Protein AF-A0A536VTN0-F1 (afdb_monomer_lite)

pLDDT: mean 75.78, std 13.61, range [35.41, 91.62]

Radius of gyration: 17.64 Å; chains: 1; bounding box: 30×27×62 Å

Structure (mmCIF, N/CA/C/O backbone):
data_AF-A0A536VTN0-F1
#
_entry.id   AF-A0A536VTN0-F1
#
loop_
_atom_site.group_PDB
_atom_site.id
_atom_site.type_symbol
_atom_site.label_atom_id
_atom_site.label_alt_id
_atom_site.label_comp_id
_atom_site.label_asym_id
_atom_site.label_entity_id
_atom_site.label_seq_id
_atom_site.pdbx_PDB_ins_code
_atom_site.Cartn_x
_atom_site.Cartn_y
_atom_site.Cartn_z
_atom_site.occupancy
_atom_site.B_iso_or_equiv
_atom_site.auth_seq_id
_atom_site.auth_comp_id
_atom_site.auth_asym_id
_atom_site.auth_atom_id
_atom_site.pdbx_PDB_model_num
ATOM 1 N N . TRP A 1 1 ? 10.991 -14.025 45.507 1.00 36.47 1 TRP A N 1
ATOM 2 C CA . TRP A 1 1 ? 11.635 -13.603 44.252 1.00 36.47 1 TRP A CA 1
ATOM 3 C C . TRP A 1 1 ? 10.527 -13.178 43.313 1.00 36.47 1 TRP A C 1
ATOM 5 O O . TRP A 1 1 ? 9.854 -14.003 42.713 1.00 36.47 1 TRP A O 1
ATOM 15 N N . SER A 1 2 ? 10.212 -11.889 43.358 1.00 35.41 2 SER A N 1
ATOM 16 C CA . SER A 1 2 ? 8.955 -11.333 42.866 1.00 35.41 2 SER A CA 1
ATOM 17 C C . SER A 1 2 ? 9.147 -10.798 41.450 1.00 35.41 2 SER A C 1
ATOM 19 O O . SER A 1 2 ? 9.487 -9.631 41.282 1.00 35.41 2 SER A O 1
ATOM 21 N N . ALA A 1 3 ? 8.922 -11.617 40.423 1.00 36.22 3 ALA A N 1
ATOM 22 C CA . ALA A 1 3 ? 8.838 -11.126 39.048 1.00 36.22 3 ALA A CA 1
ATOM 23 C C . ALA A 1 3 ? 7.412 -10.622 38.796 1.00 36.22 3 ALA A C 1
ATOM 25 O O . ALA A 1 3 ? 6.538 -11.318 38.284 1.00 36.22 3 ALA A O 1
ATOM 26 N N . ARG A 1 4 ? 7.161 -9.397 39.261 1.00 42.16 4 ARG A N 1
ATOM 27 C CA . ARG A 1 4 ? 5.935 -8.644 39.015 1.00 42.16 4 ARG A CA 1
ATOM 28 C C . ARG A 1 4 ? 5.850 -8.429 37.504 1.00 42.16 4 ARG A C 1
ATOM 30 O O . ARG A 1 4 ? 6.588 -7.617 36.959 1.00 42.16 4 ARG A O 1
ATOM 37 N N . ALA A 1 5 ? 4.985 -9.190 36.837 1.00 45.72 5 ALA A N 1
ATOM 38 C CA . ALA A 1 5 ? 4.626 -8.956 35.449 1.00 45.72 5 ALA A CA 1
ATOM 39 C C . ALA A 1 5 ? 4.118 -7.515 35.334 1.00 45.72 5 ALA A C 1
ATOM 41 O O . ALA A 1 5 ? 3.006 -7.188 35.762 1.00 45.72 5 ALA A O 1
ATOM 42 N N . SER A 1 6 ? 4.970 -6.638 34.813 1.00 44.16 6 SER A N 1
ATOM 43 C CA . SER A 1 6 ? 4.608 -5.276 34.468 1.00 44.16 6 SER A CA 1
ATOM 44 C C . SER A 1 6 ? 3.546 -5.365 33.382 1.00 44.16 6 SER A C 1
ATOM 46 O O . SER A 1 6 ? 3.858 -5.508 32.203 1.00 44.16 6 SER A O 1
ATOM 48 N N . ARG A 1 7 ? 2.269 -5.296 33.779 1.00 49.06 7 ARG A N 1
ATOM 49 C CA . ARG A 1 7 ? 1.186 -4.892 32.884 1.00 49.06 7 ARG A CA 1
ATOM 50 C C . ARG A 1 7 ? 1.527 -3.474 32.454 1.00 49.06 7 ARG A C 1
ATOM 52 O O . ARG A 1 7 ? 1.140 -2.510 33.114 1.00 49.06 7 ARG A O 1
ATOM 59 N N . AL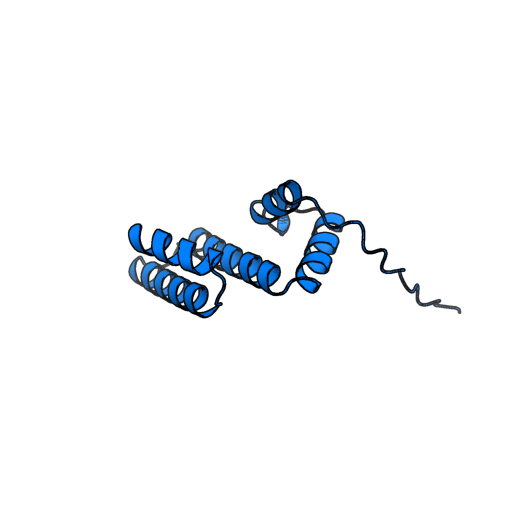A A 1 8 ? 2.327 -3.360 31.397 1.00 53.91 8 ALA A N 1
ATOM 60 C CA . ALA A 1 8 ? 2.489 -2.127 30.663 1.00 53.91 8 ALA A CA 1
ATOM 61 C C . ALA A 1 8 ? 1.067 -1.673 30.341 1.00 53.91 8 ALA A C 1
ATOM 63 O O . ALA A 1 8 ? 0.330 -2.347 29.617 1.00 53.91 8 ALA A O 1
ATOM 64 N N . ARG A 1 9 ? 0.633 -0.595 30.999 1.00 49.03 9 ARG A N 1
ATOM 65 C CA . ARG A 1 9 ? -0.620 0.071 30.668 1.00 49.03 9 ARG A CA 1
ATOM 66 C C . ARG A 1 9 ? -0.521 0.323 29.170 1.00 49.03 9 ARG A C 1
ATOM 68 O O . ARG A 1 9 ? 0.404 1.017 28.751 1.00 49.03 9 ARG A O 1
ATOM 75 N N . ARG A 1 10 ? -1.411 -0.269 28.367 1.00 55.06 10 ARG A N 1
ATOM 76 C CA . ARG A 1 10 ? -1.584 0.148 26.972 1.00 55.06 10 ARG A CA 1
ATOM 77 C C . ARG A 1 10 ? -2.160 1.556 27.026 1.00 55.06 10 ARG A C 1
ATOM 79 O O . ARG A 1 10 ? -3.365 1.762 26.974 1.00 55.06 10 ARG A O 1
ATOM 86 N N . VAL A 1 11 ? -1.281 2.522 27.260 1.00 52.22 11 VAL A N 1
ATOM 87 C CA . VAL A 1 11 ? -1.527 3.919 26.962 1.00 52.22 11 VAL A CA 1
ATOM 88 C C . VAL A 1 11 ? -1.576 3.928 25.448 1.00 52.22 11 VAL A C 1
ATOM 90 O O . VAL A 1 11 ? -0.531 3.832 24.819 1.00 52.22 11 VAL A O 1
ATOM 93 N N . TYR A 1 12 ? -2.770 3.916 24.864 1.00 50.38 12 TYR A N 1
ATOM 94 C CA . TYR A 1 12 ? -2.926 4.183 23.440 1.00 50.38 12 TYR A CA 1
ATOM 95 C C . TYR A 1 12 ? -2.695 5.683 23.281 1.00 50.38 12 TYR A C 1
ATOM 97 O O . TYR A 1 12 ? -3.573 6.466 23.654 1.00 50.38 12 TYR A O 1
ATOM 105 N N . PRO A 1 13 ? -1.505 6.132 22.841 1.00 57.53 13 PRO A N 1
ATOM 106 C CA . PRO A 1 13 ? -1.334 7.548 22.631 1.00 57.53 13 PRO A CA 1
ATOM 107 C C . PRO A 1 13 ? -2.223 7.926 21.447 1.00 57.53 13 PRO A C 1
ATOM 109 O O . PRO A 1 13 ? -2.352 7.169 20.486 1.00 57.53 13 PRO A O 1
ATOM 112 N N . HIS A 1 14 ? -2.835 9.097 21.567 1.00 65.69 14 HIS A N 1
ATOM 113 C CA . HIS A 1 14 ? -3.568 9.821 20.538 1.00 65.69 14 HIS A CA 1
ATOM 114 C C . HIS A 1 14 ? -3.163 9.400 19.114 1.00 65.69 14 HIS A C 1
ATOM 116 O O . HIS A 1 14 ? -1.973 9.456 18.778 1.00 65.69 14 HIS A O 1
ATOM 122 N N . MET A 1 15 ? -4.147 8.981 18.305 1.00 64.19 15 MET A N 1
ATOM 123 C CA . MET A 1 15 ? -3.967 8.618 16.895 1.00 64.19 15 MET A CA 1
ATOM 124 C C . MET A 1 15 ? -2.972 9.590 16.234 1.00 64.19 15 MET A C 1
ATOM 126 O O . MET A 1 15 ? -3.167 10.811 16.325 1.00 64.19 15 MET A O 1
ATOM 130 N N . PRO A 1 16 ? -1.870 9.092 15.646 1.00 69.25 16 PRO A N 1
ATOM 131 C CA . PRO A 1 16 ? -0.903 9.948 14.978 1.00 69.25 16 PRO A CA 1
ATOM 132 C C . PRO A 1 16 ? -1.604 10.714 13.855 1.00 69.25 16 PRO A C 1
ATOM 134 O O . PRO A 1 16 ? -2.487 10.192 13.178 1.00 69.25 16 PRO A O 1
ATOM 137 N N . SER A 1 17 ? -1.218 11.973 13.651 1.00 76.25 17 SER A N 1
ATOM 138 C CA . SER A 1 17 ? -1.808 12.780 12.585 1.00 76.25 17 SER A CA 1
ATOM 139 C C . SER A 1 17 ? -1.576 12.128 11.217 1.00 76.25 17 SER A C 1
ATOM 141 O O . SER A 1 17 ? -0.544 11.495 10.987 1.00 76.25 17 SER A O 1
ATOM 143 N N . PHE A 1 18 ? -2.495 12.339 10.270 1.00 70.06 18 PHE A N 1
ATOM 144 C CA . PHE A 1 18 ? -2.382 11.801 8.907 1.00 70.06 18 PHE A CA 1
ATOM 145 C C . PHE A 1 18 ? -1.052 12.151 8.223 1.00 70.06 18 PHE A C 1
ATOM 147 O O . PHE A 1 18 ? -0.516 11.342 7.472 1.00 70.06 18 PHE A O 1
ATOM 154 N N . ARG A 1 19 ? -0.478 13.328 8.515 1.00 73.75 19 ARG A N 1
ATOM 155 C CA . ARG A 1 19 ? 0.861 13.717 8.040 1.00 73.75 19 ARG A CA 1
ATOM 156 C C . ARG A 1 19 ? 1.957 12.796 8.572 1.00 73.75 19 ARG A C 1
ATOM 158 O O . ARG A 1 19 ? 2.826 12.399 7.804 1.00 73.75 19 ARG A O 1
ATOM 165 N N . ARG A 1 20 ? 1.916 12.461 9.864 1.00 76.56 20 ARG A N 1
ATOM 166 C CA . ARG A 1 20 ? 2.906 11.584 10.499 1.00 76.56 20 ARG A CA 1
ATOM 167 C C . ARG A 1 20 ? 2.741 10.142 10.032 1.00 76.56 20 ARG A C 1
ATOM 169 O O . ARG A 1 20 ? 3.734 9.518 9.690 1.00 76.56 20 ARG A O 1
ATOM 176 N N . LEU A 1 21 ? 1.499 9.670 9.916 1.00 73.00 21 LEU A N 1
ATOM 177 C CA . LEU A 1 21 ? 1.203 8.389 9.279 1.00 73.00 21 LEU A CA 1
ATOM 178 C C . LEU A 1 21 ? 1.806 8.346 7.878 1.00 73.00 21 LE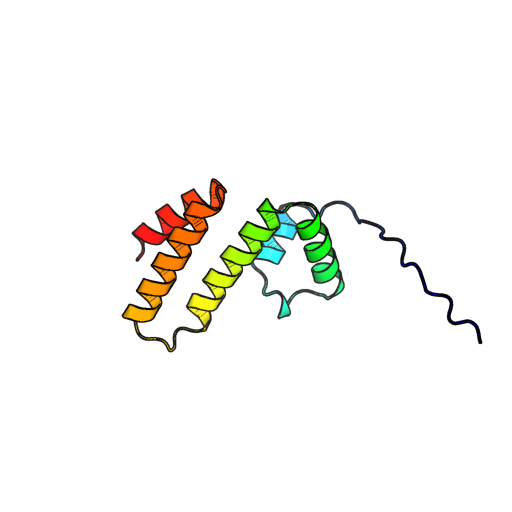U A C 1
ATOM 180 O O . LEU A 1 21 ? 2.617 7.477 7.595 1.00 73.00 21 LEU A O 1
ATOM 184 N N . ARG A 1 22 ? 1.485 9.325 7.024 1.00 74.75 22 ARG A N 1
ATOM 185 C CA . ARG A 1 22 ? 1.997 9.397 5.649 1.00 74.75 22 ARG A CA 1
ATOM 186 C C . ARG A 1 22 ? 3.527 9.443 5.581 1.00 74.75 22 ARG A C 1
ATOM 188 O O . ARG A 1 22 ? 4.089 8.924 4.623 1.00 74.75 22 ARG A O 1
ATOM 195 N N . LEU A 1 23 ? 4.196 10.053 6.559 1.00 77.56 23 LEU A N 1
ATOM 196 C CA . LEU A 1 23 ? 5.655 10.008 6.664 1.00 77.56 23 LEU A CA 1
ATOM 197 C C . LEU A 1 23 ? 6.129 8.577 6.946 1.00 77.56 23 LEU A C 1
ATOM 199 O O . L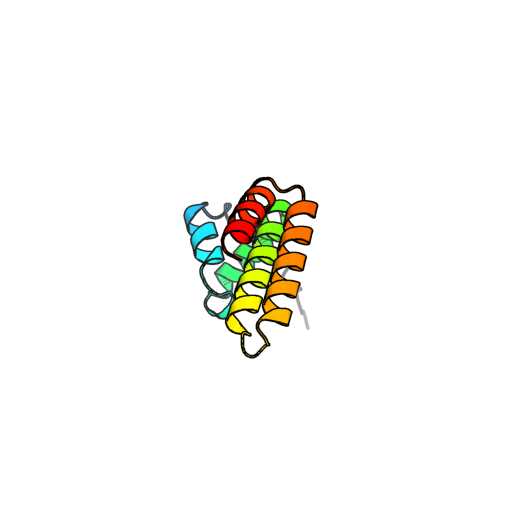EU A 1 23 ? 6.943 8.062 6.196 1.00 77.56 23 LEU A O 1
ATOM 203 N N . TRP A 1 24 ? 5.546 7.898 7.935 1.00 76.25 24 TRP A N 1
ATOM 204 C CA . TRP A 1 24 ? 5.868 6.499 8.239 1.00 76.25 24 TRP A CA 1
ATOM 205 C C . TRP A 1 24 ? 5.529 5.516 7.112 1.00 76.25 24 TRP A C 1
ATOM 207 O O . TRP A 1 24 ? 6.168 4.482 7.008 1.00 76.25 24 TRP A O 1
ATOM 217 N N . PHE A 1 25 ? 4.547 5.822 6.258 1.00 71.38 25 PHE A N 1
ATOM 218 C CA . PHE A 1 25 ? 4.265 5.039 5.046 1.00 71.38 25 PHE A CA 1
ATOM 219 C C . PHE A 1 25 ? 5.349 5.186 3.968 1.00 71.38 25 PHE A C 1
ATOM 221 O O . PHE A 1 25 ? 5.472 4.310 3.120 1.00 71.38 25 PHE A O 1
ATOM 228 N N . GLN A 1 26 ? 6.079 6.305 3.958 1.00 69.69 26 GLN A N 1
ATOM 229 C CA . GLN A 1 26 ? 7.146 6.589 2.988 1.00 69.69 26 GLN A CA 1
ATOM 230 C C . G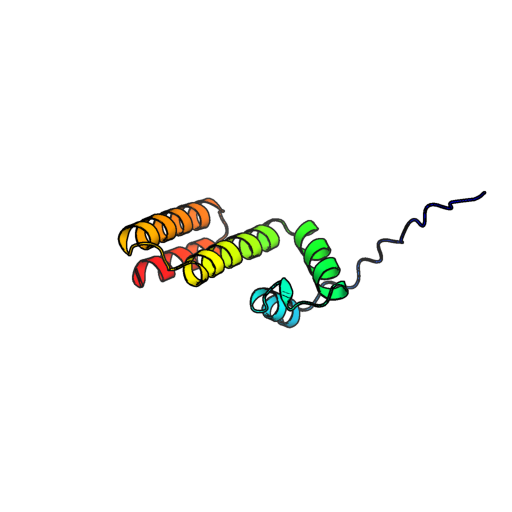LN A 1 26 ? 8.535 6.249 3.529 1.00 69.69 26 GLN A C 1
ATOM 232 O O . GLN A 1 26 ? 9.473 6.094 2.756 1.00 69.69 26 GLN A O 1
ATOM 237 N N . THR A 1 27 ? 8.682 6.194 4.849 1.00 69.75 27 THR A N 1
ATOM 238 C CA . THR A 1 27 ? 9.922 5.814 5.513 1.00 69.75 27 THR A CA 1
ATOM 239 C C . THR A 1 27 ? 9.947 4.309 5.699 1.00 69.75 27 THR A C 1
ATOM 241 O O . THR A 1 27 ? 8.983 3.716 6.180 1.00 69.75 27 THR A O 1
ATOM 244 N N . ASP A 1 28 ? 11.071 3.708 5.341 1.00 66.62 28 ASP A N 1
ATOM 245 C CA . ASP A 1 28 ? 11.311 2.296 5.565 1.00 66.62 28 ASP A CA 1
ATOM 246 C C . ASP A 1 28 ? 11.118 1.936 7.042 1.00 66.62 28 ASP A C 1
ATOM 248 O O . ASP A 1 28 ? 11.538 2.685 7.930 1.00 66.62 28 ASP A O 1
ATOM 252 N N . GLU A 1 29 ? 10.501 0.789 7.334 1.00 65.06 29 GLU A N 1
ATOM 253 C CA . GLU A 1 29 ? 10.265 0.391 8.728 1.00 65.06 29 GLU A CA 1
ATOM 254 C C . GLU A 1 29 ? 11.596 0.309 9.485 1.00 65.06 29 GLU A C 1
ATOM 256 O O . GLU A 1 29 ? 11.677 0.727 10.639 1.00 65.06 29 GLU A O 1
ATOM 261 N N . SER A 1 30 ? 12.664 -0.125 8.810 1.00 63.59 30 SER A N 1
ATOM 262 C CA . SER A 1 30 ? 14.038 -0.180 9.322 1.00 63.59 30 SER A CA 1
ATOM 263 C C . SER A 1 30 ? 14.570 1.185 9.788 1.00 63.59 30 SER A C 1
ATOM 265 O O . SER A 1 30 ? 15.331 1.236 10.755 1.00 63.59 30 SER A O 1
ATOM 267 N N . ALA A 1 31 ? 14.106 2.279 9.180 1.00 68.06 31 ALA A N 1
ATOM 268 C CA . ALA A 1 31 ? 14.489 3.653 9.496 1.00 68.06 31 ALA A CA 1
ATOM 269 C C . ALA A 1 31 ? 13.577 4.327 10.542 1.00 68.06 31 ALA A C 1
ATOM 271 O O . ALA A 1 31 ? 13.887 5.423 11.014 1.00 68.06 31 ALA A O 1
ATOM 272 N N . LEU A 1 32 ? 12.468 3.691 10.934 1.00 74.94 32 LEU A N 1
ATOM 273 C CA . LEU A 1 32 ? 11.602 4.182 12.008 1.00 74.94 32 LEU A CA 1
ATOM 274 C C . LEU A 1 32 ? 12.171 3.843 13.390 1.00 74.94 32 LEU A C 1
ATOM 276 O O . LEU A 1 32 ? 12.638 2.730 13.636 1.00 74.94 32 LEU A O 1
ATOM 280 N N . ALA A 1 33 ? 12.062 4.795 14.321 1.00 78.88 33 ALA A N 1
ATOM 281 C CA . ALA A 1 33 ? 12.369 4.558 15.726 1.00 78.88 33 ALA A CA 1
ATOM 282 C C . ALA A 1 33 ? 11.432 3.489 16.315 1.00 78.88 33 ALA A C 1
ATOM 284 O O . ALA A 1 33 ? 10.253 3.421 15.968 1.00 78.88 33 ALA A O 1
ATOM 285 N N . GLU A 1 34 ? 11.928 2.693 17.263 1.00 74.94 34 GLU A N 1
ATOM 286 C CA . GLU A 1 34 ? 11.170 1.589 17.876 1.00 74.94 34 GLU A CA 1
ATOM 287 C C . GLU A 1 34 ? 9.840 2.054 18.506 1.00 74.94 34 GLU A C 1
ATOM 289 O O . GLU A 1 34 ? 8.807 1.393 18.405 1.00 74.94 34 GLU A O 1
ATOM 294 N N . SER A 1 35 ? 9.831 3.255 19.088 1.00 76.38 35 SER A N 1
ATOM 295 C CA . SER A 1 35 ? 8.627 3.894 19.630 1.00 76.38 35 SER A CA 1
ATOM 296 C C . SER A 1 35 ? 7.585 4.236 18.558 1.00 76.38 35 SER A C 1
ATOM 298 O O . SER A 1 35 ? 6.381 4.119 18.810 1.00 76.38 35 SER A O 1
ATOM 300 N N . ASP A 1 36 ? 8.027 4.636 17.365 1.00 77.88 36 ASP A N 1
ATOM 301 C CA . ASP A 1 36 ? 7.159 4.942 16.229 1.00 77.88 36 ASP A CA 1
ATOM 302 C C . ASP A 1 36 ? 6.643 3.660 15.567 1.00 77.88 36 ASP A C 1
ATOM 304 O O . ASP A 1 36 ? 5.460 3.600 15.233 1.00 77.88 36 ASP A O 1
ATOM 308 N N . ARG A 1 37 ? 7.463 2.600 15.479 1.00 76.94 37 ARG A N 1
ATOM 309 C CA . ARG A 1 37 ? 7.014 1.267 15.031 1.00 76.94 37 ARG A CA 1
ATOM 310 C C . ARG A 1 37 ? 5.916 0.709 15.921 1.00 76.94 37 ARG A C 1
ATOM 312 O O . ARG A 1 37 ? 4.867 0.309 15.422 1.00 76.94 37 ARG A O 1
ATOM 319 N N . ALA A 1 38 ? 6.108 0.744 17.240 1.00 80.06 38 ALA A N 1
ATOM 320 C CA . ALA A 1 38 ? 5.097 0.284 18.188 1.00 80.06 38 ALA A CA 1
ATOM 321 C C . ALA A 1 38 ? 3.786 1.081 18.053 1.00 80.06 38 ALA A C 1
ATOM 323 O O . ALA A 1 38 ? 2.687 0.521 18.121 1.00 80.06 38 ALA A O 1
ATOM 324 N N . ARG A 1 39 ? 3.884 2.396 17.809 1.00 79.19 39 ARG A N 1
ATOM 325 C CA . ARG A 1 39 ? 2.717 3.263 17.600 1.00 79.19 39 ARG A CA 1
ATOM 326 C C . ARG A 1 39 ? 2.026 2.988 16.264 1.00 79.19 39 ARG A C 1
ATOM 328 O O . ARG A 1 39 ? 0.794 2.961 16.223 1.00 79.19 39 ARG A O 1
ATOM 335 N N . LEU A 1 40 ? 2.788 2.756 15.197 1.00 80.44 40 LEU A N 1
ATOM 336 C CA . LEU A 1 40 ? 2.269 2.334 13.901 1.00 80.44 40 LEU A CA 1
ATOM 337 C C . LEU A 1 40 ? 1.538 0.996 14.042 1.00 80.44 40 LEU A C 1
ATOM 339 O O . LEU A 1 40 ? 0.360 0.937 13.711 1.00 80.44 40 LEU A O 1
ATOM 343 N N . ALA A 1 41 ? 2.171 -0.026 14.623 1.00 79.94 41 ALA A N 1
ATOM 344 C CA . ALA A 1 41 ? 1.570 -1.342 14.844 1.00 79.94 41 ALA A CA 1
ATOM 345 C C . ALA A 1 41 ? 0.238 -1.244 15.605 1.00 79.94 41 ALA A C 1
ATOM 347 O O . ALA A 1 41 ? -0.777 -1.764 15.147 1.00 79.94 41 ALA A O 1
ATOM 348 N N . SER A 1 42 ? 0.201 -0.475 16.696 1.00 81.94 42 SER A N 1
ATOM 349 C CA . SER A 1 42 ? -1.029 -0.249 17.463 1.00 81.94 42 SER A CA 1
ATOM 350 C C . SER A 1 42 ? -2.120 0.493 16.674 1.00 81.94 42 SER A C 1
ATOM 352 O O . SER A 1 42 ? -3.308 0.246 16.871 1.00 81.94 42 SER A O 1
ATOM 354 N N . THR A 1 43 ? -1.738 1.393 15.764 1.00 81.19 43 THR A N 1
ATOM 355 C CA . THR A 1 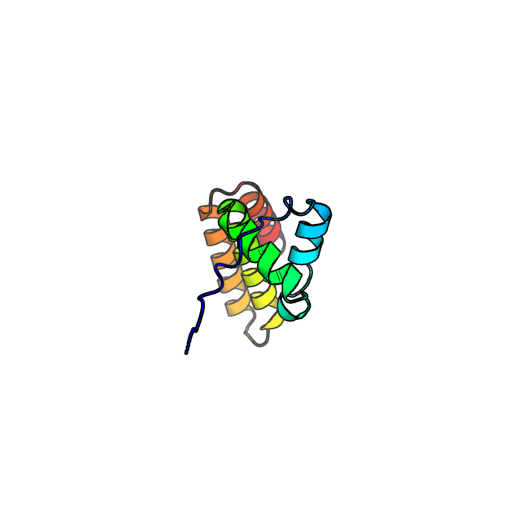43 ? -2.673 2.094 14.865 1.00 81.19 43 THR A CA 1
ATOM 356 C C . THR A 1 43 ? -3.205 1.146 13.784 1.00 81.19 43 THR A C 1
ATOM 358 O O . THR A 1 43 ? -4.395 1.164 13.471 1.00 81.19 43 THR A O 1
ATOM 361 N N . LEU A 1 44 ? -2.346 0.282 13.234 1.00 81.75 44 LEU A N 1
ATOM 362 C CA . LEU A 1 44 ? -2.727 -0.730 12.248 1.00 81.75 44 LEU A CA 1
ATOM 363 C C . LEU A 1 44 ? -3.652 -1.800 12.850 1.00 81.75 44 LEU A C 1
ATOM 365 O O . LEU A 1 44 ? -4.538 -2.289 12.154 1.00 81.75 44 LEU A O 1
ATOM 369 N N . GLU A 1 45 ? -3.498 -2.133 14.136 1.00 81.56 45 GLU A N 1
ATOM 370 C CA . GLU A 1 45 ? -4.428 -3.012 14.865 1.00 81.56 45 GLU A CA 1
ATOM 371 C C . GLU A 1 45 ? -5.843 -2.426 14.965 1.00 81.56 45 GLU A C 1
ATOM 373 O O . GLU A 1 45 ? -6.816 -3.174 14.993 1.00 81.56 45 GLU A O 1
ATOM 378 N N . GLN A 1 46 ? -5.973 -1.098 14.988 1.00 81.38 46 GLN A N 1
ATOM 379 C CA . GLN A 1 46 ? -7.269 -0.421 15.086 1.00 81.38 46 GLN A CA 1
ATOM 380 C C . GLN A 1 46 ? -7.982 -0.291 13.734 1.00 81.38 46 GLN A C 1
ATOM 382 O O . GLN A 1 46 ? -9.194 -0.093 13.703 1.00 81.38 46 GLN A O 1
ATOM 387 N N . CYS A 1 47 ? -7.255 -0.376 12.612 1.00 82.25 47 CYS A N 1
ATOM 388 C CA . CYS A 1 47 ? -7.821 -0.180 11.280 1.00 82.25 47 CYS A CA 1
ATOM 389 C C . CYS A 1 47 ? -7.258 -1.179 10.263 1.00 82.25 47 CYS A C 1
ATOM 391 O O . CYS A 1 47 ? -6.198 -0.972 9.663 1.00 82.25 47 CYS A O 1
ATOM 393 N N . THR A 1 48 ? -8.027 -2.236 9.996 1.00 81.81 48 THR A N 1
ATOM 394 C CA . THR A 1 48 ? -7.682 -3.282 9.020 1.00 81.81 48 THR A CA 1
ATOM 395 C C . THR A 1 48 ? -7.487 -2.726 7.606 1.00 81.81 48 THR A C 1
ATOM 397 O O . THR A 1 48 ? -6.596 -3.175 6.884 1.00 81.81 48 THR A O 1
ATOM 400 N N . THR A 1 49 ? -8.247 -1.697 7.218 1.00 85.19 49 THR A N 1
ATOM 401 C CA . THR A 1 49 ? -8.066 -0.987 5.940 1.00 85.19 49 THR A CA 1
ATOM 402 C C . THR A 1 49 ? -6.676 -0.364 5.846 1.00 85.19 49 THR A C 1
ATOM 404 O O . THR A 1 49 ? -5.962 -0.572 4.868 1.00 85.19 49 THR A O 1
ATOM 407 N N . LEU A 1 50 ? -6.262 0.360 6.889 1.00 82.56 50 LEU A N 1
ATOM 408 C CA . LEU A 1 50 ? -4.960 1.020 6.948 1.00 82.56 50 LEU A CA 1
ATOM 409 C C . LEU A 1 50 ? -3.817 -0.006 6.948 1.00 82.56 50 LEU A C 1
ATOM 411 O O . LEU A 1 50 ? -2.825 0.179 6.247 1.00 82.56 50 LEU A O 1
ATOM 415 N N . LYS A 1 51 ? -3.996 -1.121 7.668 1.00 85.44 51 LYS A N 1
ATOM 416 C CA . LYS A 1 51 ? -3.075 -2.268 7.666 1.00 85.44 51 LYS A CA 1
ATOM 417 C C . LYS A 1 51 ? -2.910 -2.872 6.276 1.00 85.44 51 LYS A C 1
ATOM 419 O O . LYS A 1 51 ? -1.789 -3.159 5.867 1.00 85.44 51 LYS A O 1
ATOM 424 N N . THR A 1 52 ? -4.007 -3.018 5.539 1.00 88.19 52 THR A N 1
ATOM 425 C CA . THR A 1 52 ? -3.986 -3.564 4.177 1.00 88.19 52 THR A CA 1
ATOM 426 C C . THR A 1 52 ? -3.273 -2.618 3.213 1.00 88.19 52 THR A C 1
ATOM 428 O O . THR A 1 52 ? -2.421 -3.061 2.450 1.00 88.19 52 THR A O 1
ATOM 431 N N . ILE A 1 53 ? -3.549 -1.309 3.291 1.00 86.31 53 ILE A N 1
ATOM 432 C CA . ILE A 1 53 ? -2.844 -0.292 2.491 1.00 86.31 53 ILE A CA 1
ATOM 433 C C . ILE A 1 53 ? -1.339 -0.317 2.786 1.00 86.31 53 ILE A C 1
ATOM 435 O O . ILE A 1 53 ? -0.539 -0.289 1.855 1.00 86.31 53 ILE A O 1
ATOM 439 N N . TYR A 1 54 ? -0.955 -0.406 4.064 1.00 83.88 54 TYR A N 1
ATOM 440 C CA . TYR A 1 54 ? 0.449 -0.478 4.477 1.00 83.88 54 TYR A CA 1
ATOM 441 C C . TYR A 1 54 ? 1.154 -1.707 3.901 1.00 83.88 54 TYR A C 1
ATOM 443 O O . TYR A 1 54 ? 2.202 -1.575 3.274 1.00 83.88 54 TYR A O 1
ATOM 451 N N . ALA A 1 55 ? 0.555 -2.888 4.064 1.00 85.94 55 ALA A N 1
ATOM 452 C CA . ALA A 1 55 ? 1.109 -4.134 3.547 1.00 85.94 55 ALA A CA 1
ATOM 453 C C . ALA A 1 55 ? 1.252 -4.106 2.016 1.00 85.94 55 ALA A C 1
ATOM 455 O O . ALA A 1 55 ? 2.323 -4.398 1.496 1.00 85.94 55 ALA A O 1
ATOM 456 N N . MET A 1 56 ? 0.213 -3.672 1.294 1.00 89.12 56 MET A N 1
ATOM 457 C CA . MET A 1 56 ? 0.244 -3.594 -0.171 1.00 89.12 56 MET A CA 1
ATOM 458 C C . MET A 1 56 ? 1.296 -2.601 -0.683 1.00 89.12 56 MET A C 1
ATOM 460 O O . MET A 1 56 ? 1.977 -2.890 -1.664 1.00 89.12 56 MET A O 1
ATOM 464 N N . GLY A 1 57 ? 1.467 -1.450 -0.023 1.00 85.19 57 GLY A N 1
ATOM 465 C CA . GLY A 1 57 ? 2.507 -0.483 -0.385 1.00 85.19 57 GLY A CA 1
ATOM 466 C C . GLY A 1 57 ? 3.922 -1.039 -0.211 1.00 85.19 57 GLY A C 1
ATOM 467 O O . GLY A 1 57 ? 4.775 -0.825 -1.070 1.00 85.19 57 GLY A O 1
ATOM 468 N N . ARG A 1 58 ? 4.157 -1.808 0.860 1.00 83.00 58 ARG A N 1
ATOM 469 C CA . ARG A 1 58 ? 5.448 -2.469 1.100 1.00 83.00 58 ARG A CA 1
ATOM 470 C C . ARG A 1 58 ? 5.733 -3.588 0.116 1.00 83.00 58 ARG A C 1
ATOM 472 O O . ARG A 1 58 ? 6.854 -3.667 -0.368 1.00 83.00 58 ARG A O 1
ATOM 479 N N . ASP A 1 59 ? 4.731 -4.402 -0.205 1.00 85.94 59 ASP A N 1
ATOM 480 C CA . ASP A 1 59 ? 4.854 -5.409 -1.260 1.00 85.94 59 ASP A CA 1
ATOM 481 C C . ASP A 1 59 ? 5.313 -4.748 -2.562 1.00 85.94 59 ASP A C 1
ATOM 483 O O . ASP A 1 59 ? 6.236 -5.237 -3.203 1.00 85.94 59 ASP A O 1
ATOM 487 N N . LEU A 1 60 ? 4.721 -3.603 -2.921 1.00 86.00 60 LEU A N 1
ATOM 488 C CA . LEU A 1 60 ? 5.122 -2.871 -4.117 1.00 86.00 60 LEU A CA 1
ATOM 489 C C . LEU A 1 60 ? 6.567 -2.367 -4.017 1.00 86.00 60 LEU A C 1
ATOM 491 O O . LEU A 1 60 ? 7.332 -2.591 -4.944 1.00 86.00 60 LEU A O 1
ATOM 495 N N . ALA A 1 61 ? 6.966 -1.734 -2.911 1.00 81.44 61 ALA A N 1
ATOM 496 C CA . ALA A 1 61 ? 8.348 -1.279 -2.725 1.00 81.44 61 ALA A CA 1
ATOM 497 C C . ALA A 1 61 ? 9.358 -2.438 -2.837 1.00 81.44 61 ALA A C 1
ATOM 499 O O . ALA A 1 61 ? 10.347 -2.329 -3.559 1.00 81.44 61 ALA A O 1
ATOM 500 N N . ALA A 1 62 ? 9.053 -3.583 -2.221 1.00 80.75 62 ALA A N 1
ATOM 501 C CA . ALA A 1 62 ? 9.884 -4.780 -2.282 1.00 80.75 62 ALA A CA 1
ATOM 502 C C . ALA A 1 62 ? 9.997 -5.360 -3.704 1.00 80.75 62 ALA A C 1
ATOM 504 O O . ALA A 1 62 ? 11.052 -5.892 -4.056 1.00 80.75 62 ALA A O 1
ATOM 505 N N . LEU A 1 63 ? 8.945 -5.247 -4.530 1.00 81.94 63 LEU A N 1
ATOM 506 C CA . LEU A 1 63 ? 9.008 -5.625 -5.948 1.00 81.94 63 LEU A CA 1
ATOM 507 C C . LEU A 1 63 ? 10.043 -4.791 -6.710 1.00 81.94 63 LEU A C 1
ATOM 509 O O . LEU A 1 63 ? 10.764 -5.343 -7.533 1.00 81.94 63 LEU A O 1
ATOM 513 N N . TRP A 1 64 ? 10.148 -3.494 -6.413 1.00 76.75 64 TRP A N 1
ATOM 514 C CA . TRP A 1 64 ? 11.100 -2.597 -7.074 1.00 76.75 64 TRP A CA 1
ATOM 515 C C . TRP A 1 64 ? 12.526 -2.729 -6.526 1.00 76.75 64 TRP A C 1
ATOM 517 O O . TRP A 1 64 ? 13.477 -2.721 -7.306 1.00 76.75 64 TRP A O 1
ATOM 527 N N . GLU A 1 65 ? 12.701 -2.910 -5.216 1.00 73.94 65 GLU A N 1
ATOM 528 C CA . GLU A 1 65 ? 14.030 -3.080 -4.607 1.00 73.94 65 GLU A CA 1
ATOM 529 C C . GLU A 1 65 ? 14.718 -4.387 -5.017 1.00 73.94 65 GLU A C 1
ATOM 531 O O . GLU A 1 65 ? 15.942 -4.436 -5.130 1.00 73.94 65 GLU A O 1
ATOM 536 N N . ARG A 1 66 ? 13.948 -5.450 -5.284 1.00 64.62 66 ARG A N 1
ATOM 537 C CA . ARG A 1 66 ? 14.474 -6.774 -5.657 1.00 64.62 66 ARG A CA 1
ATOM 538 C C . ARG A 1 66 ? 14.538 -7.005 -7.172 1.00 64.62 66 ARG A C 1
ATOM 540 O O . ARG A 1 66 ? 14.476 -8.149 -7.614 1.00 64.62 66 ARG A O 1
ATOM 547 N N . SER A 1 67 ? 14.690 -5.949 -7.972 1.00 60.00 67 SER A N 1
ATOM 548 C CA . SER A 1 67 ? 14.682 -6.013 -9.447 1.00 60.00 67 SER A CA 1
ATOM 549 C C . SER A 1 67 ? 15.971 -6.587 -10.072 1.00 60.00 67 SER A C 1
ATOM 551 O O . SER A 1 67 ? 16.466 -6.072 -11.071 1.00 60.00 67 SER A O 1
ATOM 553 N N . THR A 1 68 ? 16.533 -7.657 -9.503 1.00 60.66 68 THR A N 1
ATOM 554 C CA . THR A 1 68 ? 17.445 -8.568 -10.225 1.00 60.66 68 THR A CA 1
ATOM 555 C C . THR A 1 68 ? 16.686 -9.597 -11.070 1.00 60.66 68 THR A C 1
ATOM 557 O O . THR A 1 68 ? 17.310 -10.390 -11.772 1.00 60.66 68 THR A O 1
ATOM 560 N N . GLU A 1 69 ? 15.355 -9.598 -11.002 1.00 64.56 69 GLU A N 1
ATOM 561 C CA . GLU A 1 69 ? 14.478 -10.495 -11.754 1.00 64.56 69 GLU A CA 1
ATOM 562 C C . GLU A 1 69 ? 14.265 -10.027 -13.196 1.00 64.56 69 GLU A C 1
ATOM 564 O O . GLU A 1 69 ? 14.425 -8.849 -13.530 1.00 64.56 69 GLU A O 1
ATOM 569 N N . SER A 1 70 ? 13.917 -10.967 -14.074 1.00 75.12 70 SER A N 1
ATOM 570 C CA . SER A 1 70 ? 13.679 -10.662 -15.481 1.00 75.12 70 SER A CA 1
ATOM 571 C C . SER A 1 70 ? 12.446 -9.764 -15.654 1.00 75.12 70 SER A C 1
ATOM 573 O O . SER A 1 70 ? 11.524 -9.744 -14.836 1.00 75.12 70 SER A O 1
ATOM 575 N N . ARG A 1 71 ? 12.403 -9.006 -16.756 1.00 78.31 71 ARG A N 1
ATOM 576 C CA . ARG A 1 71 ? 11.292 -8.089 -17.069 1.00 78.31 71 ARG A CA 1
ATOM 577 C C . ARG A 1 71 ? 9.923 -8.782 -17.037 1.00 78.31 71 ARG A C 1
ATOM 579 O O . ARG A 1 71 ? 8.943 -8.173 -16.616 1.00 78.31 71 ARG A O 1
ATOM 586 N N . GLU A 1 72 ? 9.859 -10.027 -17.496 1.00 82.69 72 GLU A N 1
ATOM 587 C CA . GLU A 1 72 ? 8.628 -10.820 -17.545 1.00 82.69 72 GLU A CA 1
ATOM 588 C C . GLU A 1 72 ? 8.138 -11.192 -16.140 1.00 82.69 72 GLU A C 1
ATOM 590 O O . GLU A 1 72 ? 6.953 -11.042 -15.844 1.00 82.69 72 GLU A O 1
ATOM 595 N N . GLU A 1 73 ? 9.047 -11.580 -15.242 1.00 82.94 73 GLU A N 1
ATOM 596 C CA . GLU A 1 73 ? 8.727 -11.880 -13.841 1.00 82.94 73 GLU A CA 1
ATOM 597 C C . GLU A 1 73 ? 8.247 -10.633 -13.090 1.00 82.94 73 GLU A C 1
ATOM 599 O O . GLU A 1 73 ? 7.258 -10.692 -12.353 1.00 82.94 73 GLU A O 1
ATOM 604 N N . LEU A 1 74 ? 8.887 -9.481 -13.321 1.00 84.25 74 LEU A N 1
ATOM 605 C CA . LEU A 1 74 ? 8.455 -8.212 -12.735 1.00 84.25 74 LEU A CA 1
ATOM 606 C C . LEU A 1 74 ? 7.042 -7.832 -13.202 1.00 84.25 74 LEU A C 1
ATOM 608 O O . LEU A 1 74 ? 6.209 -7.442 -12.383 1.00 84.25 74 LEU A O 1
ATOM 612 N N . LEU A 1 75 ? 6.748 -7.979 -14.498 1.00 85.38 75 LEU A N 1
ATOM 613 C CA . LEU A 1 75 ? 5.419 -7.708 -15.056 1.00 85.38 75 LEU A CA 1
ATOM 614 C C . LEU A 1 75 ? 4.351 -8.651 -14.493 1.00 85.38 75 LEU A C 1
ATOM 616 O O . LEU A 1 75 ? 3.277 -8.181 -14.109 1.00 85.38 75 LEU A O 1
ATOM 620 N N . ALA A 1 76 ? 4.648 -9.949 -14.392 1.00 86.81 76 ALA A N 1
ATOM 621 C CA . ALA A 1 76 ? 3.742 -10.927 -13.794 1.00 86.81 76 ALA A CA 1
ATOM 622 C C . ALA A 1 76 ? 3.424 -10.561 -12.335 1.00 86.81 76 ALA A C 1
ATOM 624 O O . ALA A 1 76 ? 2.259 -10.475 -11.944 1.00 86.81 76 ALA A O 1
ATOM 625 N N . ARG A 1 77 ? 4.449 -10.221 -11.546 1.00 85.81 77 ARG A N 1
ATOM 626 C CA . ARG A 1 77 ? 4.270 -9.812 -10.147 1.00 85.81 77 ARG A CA 1
ATOM 627 C C . ARG A 1 77 ? 3.535 -8.485 -9.989 1.00 85.81 77 ARG A C 1
ATOM 629 O O . ARG A 1 77 ? 2.745 -8.339 -9.057 1.00 85.81 77 ARG A O 1
ATOM 636 N N . LEU A 1 78 ? 3.757 -7.523 -10.884 1.00 88.25 78 LEU A N 1
ATOM 637 C CA . LEU A 1 78 ? 2.997 -6.271 -10.908 1.00 88.25 78 LEU A CA 1
ATOM 638 C C . LEU A 1 78 ? 1.518 -6.518 -11.236 1.00 88.25 78 LEU A C 1
ATOM 640 O O . LEU A 1 78 ? 0.647 -5.900 -10.618 1.00 88.25 78 LEU A O 1
ATOM 644 N N . GLN A 1 79 ? 1.215 -7.431 -12.164 1.00 88.75 79 GLN A N 1
ATOM 645 C CA . GLN A 1 79 ? -0.164 -7.821 -12.473 1.00 88.75 79 GLN A CA 1
ATOM 646 C C . GLN A 1 79 ? -0.836 -8.521 -11.292 1.00 88.75 79 GLN A C 1
ATOM 648 O O . GLN A 1 79 ? -1.938 -8.120 -10.910 1.00 88.75 79 GLN A O 1
ATOM 653 N N . ASP A 1 80 ? -0.158 -9.471 -10.650 1.00 90.81 80 ASP A N 1
ATOM 654 C CA . ASP A 1 80 ? -0.648 -10.124 -9.431 1.00 90.81 80 ASP A CA 1
ATOM 655 C C . ASP A 1 80 ? -0.887 -9.117 -8.306 1.00 90.81 80 ASP A C 1
ATOM 657 O O . ASP A 1 80 ? -1.913 -9.152 -7.617 1.00 90.81 80 ASP A O 1
ATOM 661 N N . TRP A 1 81 ? 0.024 -8.157 -8.141 1.00 91.62 81 TRP A N 1
ATOM 662 C CA . TRP A 1 81 ? -0.152 -7.069 -7.192 1.00 91.62 81 TRP A CA 1
ATOM 663 C C . TRP A 1 81 ? -1.411 -6.250 -7.502 1.00 91.62 81 TRP A C 1
ATOM 665 O O . TRP A 1 81 ? -2.213 -6.004 -6.598 1.00 91.62 81 TRP A O 1
ATOM 675 N N . CYS A 1 82 ? -1.636 -5.890 -8.771 1.00 90.06 82 CYS A N 1
ATOM 676 C CA . CYS A 1 82 ? -2.830 -5.156 -9.188 1.00 90.06 82 CYS A CA 1
ATOM 677 C C . CYS A 1 82 ? -4.118 -5.944 -8.912 1.00 90.06 82 CYS A C 1
ATOM 679 O O . CYS A 1 82 ? -5.073 -5.362 -8.400 1.00 90.06 82 CYS A O 1
ATOM 681 N N . HIS A 1 83 ? -4.144 -7.252 -9.184 1.00 90.56 83 HIS A N 1
ATOM 682 C CA . HIS A 1 83 ? -5.303 -8.100 -8.891 1.00 90.56 83 HIS A CA 1
ATOM 683 C C . HIS A 1 83 ? -5.615 -8.156 -7.390 1.00 90.56 83 HIS A C 1
ATOM 685 O O . HIS A 1 83 ? -6.768 -7.987 -6.989 1.00 90.56 83 HIS A O 1
ATOM 691 N N . ARG A 1 84 ? -4.596 -8.317 -6.535 1.00 89.25 84 ARG A N 1
ATOM 692 C CA . ARG A 1 84 ? -4.776 -8.307 -5.071 1.00 89.25 84 ARG A CA 1
ATOM 693 C C . ARG A 1 84 ? -5.261 -6.949 -4.558 1.00 89.25 84 ARG A C 1
ATOM 695 O O . ARG A 1 84 ? -6.148 -6.900 -3.707 1.00 89.25 84 ARG A O 1
ATOM 702 N N . ALA A 1 85 ? -4.718 -5.853 -5.089 1.00 90.19 85 ALA A N 1
ATOM 703 C CA . ALA A 1 85 ? -5.145 -4.495 -4.753 1.00 90.19 85 ALA A CA 1
ATOM 704 C C . ALA A 1 85 ? -6.599 -4.219 -5.179 1.00 90.19 85 ALA A C 1
ATOM 706 O O . ALA A 1 85 ? -7.319 -3.494 -4.494 1.00 90.19 85 ALA A O 1
ATOM 707 N N . GLU A 1 86 ? -7.058 -4.818 -6.280 1.00 87.88 86 GLU A N 1
ATOM 708 C CA . GLU A 1 86 ? -8.454 -4.723 -6.708 1.00 87.88 86 GLU A CA 1
ATOM 709 C C . GLU A 1 86 ? -9.396 -5.536 -5.806 1.00 87.88 86 GLU A C 1
ATOM 711 O O . GLU A 1 86 ? -10.446 -5.031 -5.390 1.00 87.88 86 GLU A O 1
ATOM 716 N N . ALA A 1 87 ? -8.981 -6.750 -5.433 1.00 89.38 87 ALA A N 1
ATOM 717 C CA . ALA A 1 87 ? -9.726 -7.649 -4.552 1.00 89.38 87 ALA A CA 1
ATOM 718 C C . ALA A 1 87 ? -9.844 -7.142 -3.104 1.00 89.38 87 ALA A C 1
ATOM 720 O O . ALA A 1 87 ? -10.719 -7.586 -2.361 1.00 89.38 87 ALA A O 1
ATOM 721 N N . SER A 1 88 ? -9.001 -6.193 -2.685 1.00 84.38 88 SER A N 1
ATOM 722 C CA . SER A 1 88 ? -9.002 -5.692 -1.310 1.00 84.38 88 SER A CA 1
ATOM 723 C C . SER A 1 88 ? -10.235 -4.844 -0.956 1.00 84.38 88 SER A C 1
ATOM 725 O O . SER A 1 88 ? -10.379 -4.469 0.203 1.00 84.38 88 SER A O 1
ATOM 727 N N . ASN A 1 89 ? -11.107 -4.505 -1.919 1.00 86.12 89 ASN A N 1
ATOM 728 C CA . ASN A 1 89 ? -12.282 -3.628 -1.745 1.00 86.12 89 ASN A CA 1
ATOM 729 C C . ASN A 1 89 ? -11.968 -2.236 -1.161 1.00 86.12 89 ASN A C 1
ATOM 731 O O . ASN A 1 89 ? -12.844 -1.540 -0.648 1.00 86.12 89 ASN A O 1
ATOM 735 N N . ILE A 1 90 ? -10.712 -1.797 -1.260 1.00 89.06 90 ILE A N 1
ATOM 736 C CA . ILE A 1 90 ? -10.271 -0.487 -0.785 1.00 89.06 90 ILE A CA 1
ATOM 737 C C . ILE A 1 90 ? -10.179 0.426 -1.998 1.00 89.06 90 ILE A C 1
ATOM 739 O O . ILE A 1 90 ? -9.278 0.281 -2.820 1.00 89.06 90 ILE A O 1
ATOM 743 N N . VAL A 1 91 ? -11.084 1.403 -2.082 1.00 88.12 91 VAL A N 1
ATOM 744 C CA . VAL A 1 91 ? -11.192 2.332 -3.224 1.00 88.12 91 VAL A CA 1
ATOM 745 C C . VAL A 1 91 ? -9.854 2.999 -3.560 1.00 88.12 91 VAL A C 1
ATOM 747 O O . VAL A 1 91 ? -9.517 3.167 -4.732 1.00 88.12 91 VAL A O 1
ATOM 750 N N . ALA A 1 92 ? -9.060 3.344 -2.542 1.00 85.19 92 ALA A N 1
ATOM 751 C CA . ALA A 1 92 ? -7.732 3.920 -2.732 1.00 85.19 92 ALA A CA 1
ATOM 752 C C . ALA A 1 92 ? -6.758 2.950 -3.430 1.00 85.19 92 ALA A C 1
ATOM 754 O O . ALA A 1 92 ? -6.069 3.363 -4.361 1.00 85.19 92 ALA A O 1
ATOM 755 N N . LEU A 1 93 ? -6.733 1.670 -3.031 1.00 87.69 93 LEU A N 1
ATOM 756 C CA . LEU A 1 93 ? -5.886 0.642 -3.652 1.00 87.69 93 LEU A CA 1
ATOM 757 C C . LEU A 1 93 ? -6.363 0.298 -5.063 1.00 87.69 93 LEU A C 1
ATOM 759 O O . LEU A 1 93 ? -5.543 0.244 -5.970 1.00 87.69 93 LEU A O 1
ATOM 763 N N . GLN A 1 94 ? -7.675 0.177 -5.273 1.00 89.75 94 GLN A N 1
ATOM 764 C CA . GLN A 1 94 ? -8.278 -0.032 -6.595 1.00 89.75 94 GLN A CA 1
ATOM 765 C C . GLN A 1 94 ? -7.967 1.112 -7.569 1.00 89.75 94 GLN A C 1
ATOM 767 O O . GLN A 1 94 ? -7.642 0.895 -8.733 1.00 89.75 94 GLN A O 1
ATOM 772 N N . SER A 1 95 ? -8.067 2.359 -7.107 1.00 88.38 95 SER A N 1
ATOM 773 C CA . SER A 1 95 ? -7.755 3.526 -7.941 1.00 88.38 95 SER A CA 1
ATOM 774 C C . SER A 1 95 ? -6.265 3.585 -8.271 1.00 88.38 95 SER A C 1
ATOM 776 O O . SER A 1 95 ? -5.882 3.966 -9.378 1.00 88.38 95 SER A O 1
ATOM 778 N N . PHE A 1 96 ? -5.419 3.197 -7.316 1.00 86.88 96 PHE A N 1
ATOM 779 C CA . PHE A 1 96 ? -3.979 3.157 -7.502 1.00 86.88 96 PHE A CA 1
ATOM 780 C C . PHE A 1 96 ? -3.550 2.025 -8.442 1.00 86.88 96 PHE A C 1
ATOM 782 O O . PHE A 1 96 ? -2.756 2.283 -9.337 1.00 86.88 96 PHE A O 1
ATOM 789 N N . SER A 1 97 ? -4.105 0.816 -8.317 1.00 88.12 97 SER A N 1
ATOM 790 C CA . SER A 1 97 ? -3.791 -0.309 -9.210 1.00 88.12 97 SER A CA 1
ATOM 791 C C . SER A 1 97 ? -4.165 -0.012 -10.661 1.00 88.12 97 SER A C 1
ATOM 793 O O . SER A 1 97 ? -3.373 -0.263 -11.566 1.00 88.12 97 SER A O 1
ATOM 795 N N . ARG A 1 98 ? -5.321 0.625 -10.893 1.00 86.88 98 ARG A N 1
ATOM 796 C CA . ARG A 1 98 ? -5.730 1.083 -12.232 1.00 86.88 98 ARG A CA 1
ATOM 797 C C . ARG A 1 98 ? -4.737 2.074 -12.835 1.00 86.88 98 ARG A C 1
ATOM 799 O O . ARG A 1 98 ? -4.418 1.970 -14.014 1.00 86.88 98 ARG A O 1
ATOM 806 N N . ARG A 1 99 ? -4.241 3.022 -12.032 1.00 86.38 99 ARG A N 1
ATOM 807 C CA . ARG A 1 99 ? -3.190 3.959 -12.460 1.00 86.38 99 ARG A CA 1
ATOM 808 C C . ARG A 1 99 ? -1.875 3.232 -12.716 1.00 86.38 99 ARG A C 1
ATOM 810 O O . ARG A 1 99 ? -1.258 3.467 -13.744 1.00 86.38 99 ARG A O 1
ATOM 817 N N . LEU A 1 100 ? -1.476 2.322 -11.833 1.00 84.94 100 LEU A N 1
ATOM 818 C CA . LEU A 1 100 ? -0.243 1.552 -11.968 1.00 84.94 100 LEU A CA 1
ATOM 819 C C . LEU A 1 100 ? -0.222 0.731 -13.266 1.00 84.94 100 LEU A C 1
ATOM 821 O O . LEU A 1 100 ? 0.775 0.761 -13.977 1.00 84.94 100 LEU A O 1
ATOM 825 N N . ARG A 1 101 ? -1.345 0.096 -13.633 1.00 82.25 101 ARG A N 1
ATOM 826 C CA . ARG A 1 101 ? -1.494 -0.660 -14.890 1.00 82.25 101 ARG A CA 1
ATOM 827 C C . ARG A 1 101 ? -1.283 0.198 -16.142 1.00 82.25 101 ARG A C 1
ATOM 829 O O . ARG A 1 101 ? -0.894 -0.339 -17.164 1.00 82.25 101 ARG A O 1
ATOM 836 N N . SER A 1 102 ? -1.517 1.509 -16.075 1.00 77.69 102 SER A N 1
ATOM 837 C CA . SER A 1 102 ? -1.266 2.404 -17.216 1.00 77.69 102 SER A CA 1
ATOM 838 C C . SER A 1 102 ? 0.217 2.720 -17.448 1.00 77.69 102 SER A C 1
ATOM 840 O O . SER A 1 102 ? 0.556 3.266 -18.493 1.00 77.69 102 SER A O 1
ATOM 842 N N . TYR A 1 103 ? 1.088 2.390 -16.487 1.00 69.31 103 TYR A N 1
ATOM 843 C CA . TYR A 1 103 ? 2.538 2.592 -16.576 1.00 69.31 103 TYR A CA 1
ATOM 844 C C . TYR A 1 103 ? 3.323 1.30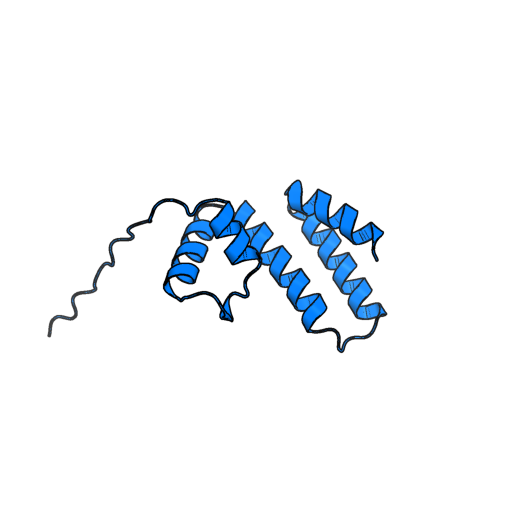8 -16.883 1.00 69.31 103 TYR A C 1
ATOM 846 O O . TYR A 1 103 ? 4.522 1.401 -17.144 1.00 69.31 103 TYR A O 1
ATOM 854 N N . ALA A 1 104 ? 2.676 0.141 -16.795 1.00 60.31 104 ALA A N 1
ATOM 855 C CA . ALA A 1 104 ? 3.251 -1.167 -17.116 1.00 60.31 104 ALA A CA 1
ATOM 856 C C . ALA A 1 104 ? 3.101 -1.472 -18.613 1.00 60.31 104 ALA A C 1
ATOM 858 O O . ALA A 1 104 ? 4.052 -2.056 -19.182 1.00 60.31 104 ALA A O 1
#

Secondary structure (DSSP, 8-state):
-----------------HHHHHHHHHS-GGGS-HHHHHHHHHHHHH-HHHHHHHHHHHHHHHHHHTTTS-HHHHHHHHHHHHHHHHHT--HHHHHHHHHHHTT-

Sequence (104 aa):
WSARASRARRVYPHMPSFRRLRLWFQTDESALAESDRARLASTLEQCTTLKTIYAMGRDLAALWERSTESREELLARLQDWCHRAEASNIVALQSFSRRLRSYA

Foldseek 3Di:
DDPPPPPPPPPLPDQDDPVLLVVVLVDDPVPDDPVVNVNNVVNCVVPVLSVVVSVLSVLVVVLVVPPPDDPVVSVVSLVVSLVVLCVVPRPVSVVVSVVSVVVD